Protein AF-A0A1B0GKQ7-F1 (afdb_monomer_lite)

Radius of gyration: 18.14 Å; chains: 1; bounding box: 61×22×27 Å

Structure (mmCIF, N/CA/C/O backbone):
data_AF-A0A1B0GKQ7-F1
#
_entry.id   AF-A0A1B0GKQ7-F1
#
loop_
_atom_site.group_PDB
_atom_site.id
_atom_site.type_symbol
_atom_site.label_atom_id
_atom_site.label_alt_id
_atom_site.label_comp_id
_atom_site.label_asym_id
_atom_site.label_entity_id
_atom_site.label_seq_id
_atom_site.pdbx_PDB_ins_code
_atom_site.Cartn_x
_atom_site.Cartn_y
_atom_site.Cartn_z
_atom_site.occupancy
_atom_site.B_iso_or_equiv
_atom_site.auth_seq_id
_atom_site.auth_comp_id
_atom_site.auth_asym_id
_atom_site.auth_atom_id
_atom_site.pdbx_PDB_model_num
ATOM 1 N N . MET A 1 1 ? -6.351 13.350 9.724 1.00 77.00 1 MET A N 1
ATOM 2 C CA . MET A 1 1 ? -5.968 11.919 9.723 1.00 77.00 1 MET A CA 1
ATOM 3 C C . MET A 1 1 ? -4.852 11.717 8.706 1.00 77.00 1 MET A C 1
ATOM 5 O O . MET A 1 1 ? -4.803 12.492 7.755 1.00 77.00 1 MET A O 1
ATOM 9 N N . PRO A 1 2 ? -3.925 10.772 8.921 1.00 84.19 2 PRO A N 1
ATOM 10 C CA . PRO A 1 2 ? -2.862 10.478 7.961 1.00 84.19 2 PRO A CA 1
ATOM 11 C C . PRO A 1 2 ? -3.440 9.941 6.645 1.00 84.19 2 PRO A C 1
ATOM 13 O O . PRO A 1 2 ? -4.398 9.174 6.659 1.00 84.19 2 PRO A O 1
ATOM 16 N N . ASN A 1 3 ? -2.861 10.358 5.517 1.00 88.38 3 ASN A N 1
ATOM 17 C CA . ASN A 1 3 ? -3.214 9.862 4.188 1.00 88.38 3 ASN A CA 1
ATOM 18 C C . ASN A 1 3 ? -2.187 8.804 3.764 1.00 88.38 3 ASN A C 1
ATOM 20 O O . ASN A 1 3 ? -0.986 9.085 3.732 1.00 88.38 3 ASN A O 1
ATOM 24 N N . TYR A 1 4 ? -2.654 7.591 3.474 1.00 93.06 4 TYR A N 1
ATOM 25 C CA . TYR A 1 4 ? -1.795 6.470 3.104 1.00 93.06 4 TYR A CA 1
ATOM 26 C C . TYR A 1 4 ? -1.820 6.235 1.596 1.00 93.06 4 TYR A C 1
ATOM 28 O O . TYR A 1 4 ? -2.879 6.242 0.972 1.00 93.06 4 TYR A O 1
ATOM 36 N N . LYS A 1 5 ? -0.644 5.967 1.022 1.00 93.81 5 LYS A N 1
ATOM 37 C CA . LYS A 1 5 ? -0.486 5.578 -0.383 1.00 93.81 5 LYS A CA 1
ATOM 38 C C . LYS A 1 5 ? 0.273 4.262 -0.460 1.00 93.81 5 LYS A C 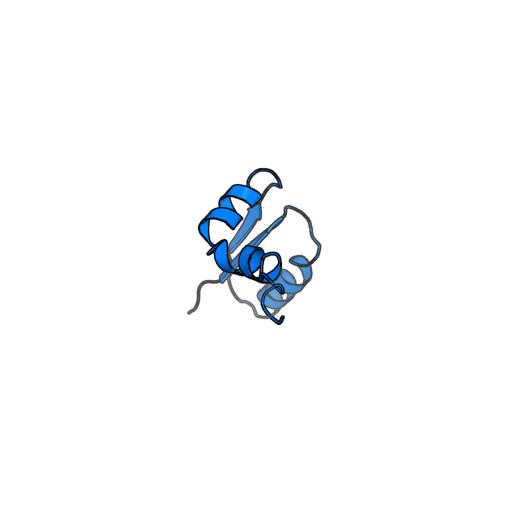1
ATOM 40 O O . LYS A 1 5 ? 1.412 4.174 -0.001 1.00 93.81 5 LYS A O 1
ATOM 45 N N . VAL A 1 6 ? -0.356 3.247 -1.039 1.00 93.12 6 VAL A N 1
ATOM 46 C CA . VAL A 1 6 ? 0.239 1.934 -1.288 1.00 93.12 6 VAL A CA 1
ATOM 47 C C . VAL A 1 6 ? 0.727 1.919 -2.728 1.00 93.12 6 VAL A C 1
ATOM 49 O O . VAL A 1 6 ? -0.067 1.817 -3.655 1.00 93.12 6 VAL A O 1
ATOM 52 N N . ILE A 1 7 ? 2.041 2.046 -2.910 1.00 93.06 7 ILE A N 1
ATOM 53 C CA . ILE A 1 7 ? 2.683 1.998 -4.227 1.00 93.06 7 ILE A CA 1
ATOM 54 C C . ILE A 1 7 ? 3.332 0.628 -4.386 1.00 93.06 7 ILE A C 1
ATOM 56 O O . ILE A 1 7 ? 4.261 0.291 -3.647 1.00 93.06 7 ILE A O 1
ATOM 60 N N . TYR A 1 8 ? 2.852 -0.169 -5.339 1.00 93.50 8 TYR A N 1
ATOM 61 C CA . TYR A 1 8 ? 3.418 -1.489 -5.602 1.00 93.50 8 TYR A CA 1
ATOM 62 C C . TYR A 1 8 ? 3.245 -1.914 -7.059 1.00 93.50 8 TYR A C 1
ATOM 64 O O . TYR A 1 8 ? 2.520 -1.294 -7.834 1.00 93.50 8 TYR A O 1
ATOM 72 N N . PHE A 1 9 ? 3.916 -2.998 -7.435 1.00 90.88 9 PHE A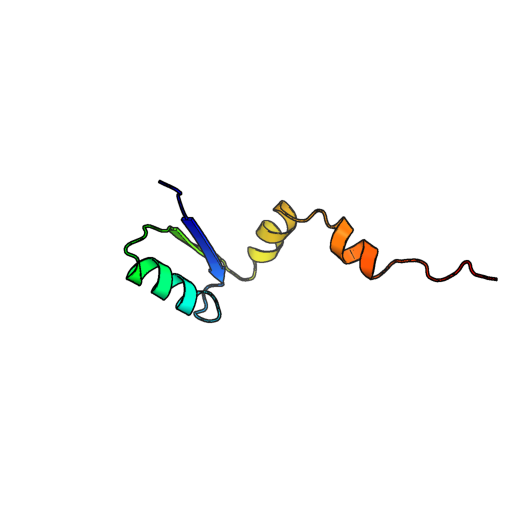 N 1
ATOM 73 C CA . PHE A 1 9 ? 3.762 -3.597 -8.753 1.00 90.88 9 PHE A CA 1
ATOM 74 C C . PHE A 1 9 ? 2.315 -4.037 -9.008 1.00 90.88 9 PHE A C 1
ATOM 76 O O . PHE A 1 9 ? 1.571 -4.335 -8.068 1.00 90.88 9 PHE A O 1
ATOM 83 N N . ASN A 1 10 ? 1.940 -4.164 -10.285 1.00 90.81 10 ASN A N 1
ATOM 84 C CA . ASN A 1 10 ? 0.665 -4.759 -10.706 1.00 90.81 10 ASN A CA 1
ATOM 85 C C . ASN A 1 10 ? 0.627 -6.292 -10.507 1.00 90.81 10 ASN A C 1
ATOM 87 O O . ASN A 1 10 ? 0.275 -7.060 -11.398 1.00 90.81 10 ASN A O 1
ATOM 91 N N . VAL A 1 11 ? 1.041 -6.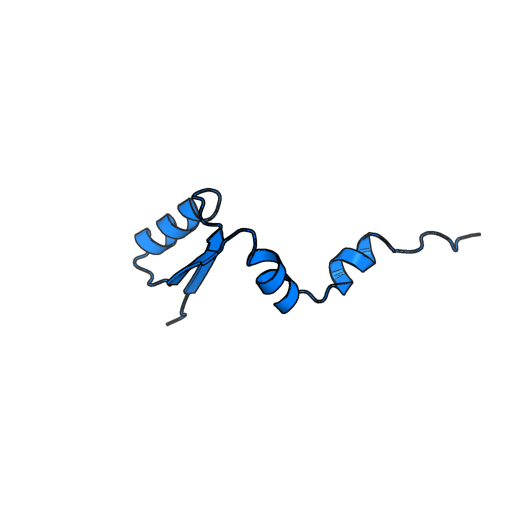745 -9.326 1.00 90.50 11 VAL A N 1
ATOM 92 C CA . VAL A 1 11 ? 0.946 -8.119 -8.841 1.00 90.50 11 VAL A CA 1
ATOM 93 C C . VAL A 1 11 ? 0.488 -8.094 -7.387 1.00 90.50 11 VAL A C 1
ATOM 95 O O . VAL A 1 11 ? 0.649 -7.104 -6.672 1.00 90.50 11 VAL A O 1
ATOM 98 N N . LYS A 1 12 ? -0.094 -9.203 -6.938 1.00 85.19 12 LYS A N 1
ATOM 99 C CA . LYS A 1 12 ? -0.663 -9.312 -5.594 1.00 85.19 12 LYS A CA 1
ATOM 100 C C . LYS A 1 12 ? 0.409 -9.349 -4.495 1.00 85.19 12 LYS A C 1
ATOM 102 O O . LYS A 1 12 ? 0.376 -8.492 -3.620 1.00 85.19 12 LYS A O 1
ATOM 107 N N . ALA A 1 13 ? 1.387 -10.253 -4.611 1.00 89.69 13 ALA A N 1
ATOM 108 C CA . ALA A 1 13 ? 2.573 -10.434 -3.753 1.00 89.69 13 ALA A CA 1
ATOM 109 C C . ALA A 1 13 ? 2.510 -9.761 -2.357 1.00 89.69 13 ALA A C 1
ATOM 111 O O . ALA A 1 13 ? 1.596 -10.029 -1.586 1.00 89.69 13 ALA A O 1
ATOM 112 N N . LEU A 1 14 ? 3.487 -8.922 -1.996 1.00 88.88 14 LEU A N 1
ATOM 113 C CA . LEU A 1 14 ? 3.596 -8.386 -0.630 1.00 88.88 14 LEU A CA 1
ATOM 114 C C . LEU A 1 14 ? 2.593 -7.266 -0.325 1.00 88.88 14 LEU A C 1
ATOM 116 O O . LEU A 1 14 ? 2.356 -6.957 0.841 1.00 88.88 14 LEU A O 1
ATOM 120 N N . ALA A 1 15 ? 2.003 -6.652 -1.350 1.00 92.25 15 ALA A N 1
ATOM 121 C CA . ALA A 1 15 ? 1.052 -5.565 -1.155 1.00 92.25 15 ALA A CA 1
ATOM 122 C C . ALA A 1 15 ? -0.359 -6.058 -0.812 1.00 92.25 15 ALA A C 1
ATOM 124 O O . ALA A 1 15 ? -1.103 -5.334 -0.163 1.00 92.25 15 ALA A O 1
ATOM 125 N N . GLU A 1 16 ? -0.751 -7.270 -1.215 1.00 93.00 16 GLU A N 1
ATOM 126 C CA . GLU A 1 16 ? -2.093 -7.803 -0.945 1.00 93.00 16 GLU A CA 1
ATOM 127 C C . GLU A 1 16 ? -2.389 -7.967 0.563 1.00 93.00 16 GLU A C 1
ATOM 129 O O . GLU A 1 16 ? -3.409 -7.432 1.002 1.00 93.00 16 GLU A O 1
ATOM 134 N N . PRO A 1 17 ? -1.504 -8.551 1.401 1.00 95.62 17 PRO A N 1
ATOM 135 C CA . PRO A 1 17 ? -1.718 -8.585 2.852 1.00 95.62 17 PRO A CA 1
ATOM 136 C C . PRO A 1 17 ? -1.820 -7.192 3.490 1.00 95.62 17 PRO A C 1
ATOM 138 O O . PRO A 1 17 ? -2.638 -6.974 4.382 1.00 95.62 17 PRO A O 1
ATOM 141 N N . LEU A 1 18 ? -1.026 -6.228 3.011 1.00 95.12 18 LEU A N 1
ATOM 142 C CA . LEU A 1 18 ? -1.069 -4.847 3.496 1.00 95.12 18 LEU A CA 1
ATOM 143 C C . LEU A 1 18 ? -2.415 -4.182 3.173 1.00 95.12 18 LEU A C 1
ATOM 145 O O . LEU A 1 18 ? -3.019 -3.564 4.048 1.00 95.12 18 LEU A O 1
ATOM 149 N N . ARG A 1 19 ? -2.909 -4.345 1.939 1.00 94.94 19 ARG A N 1
ATOM 150 C CA . ARG A 1 19 ? -4.225 -3.835 1.519 1.00 94.94 19 ARG A CA 1
ATOM 151 C C . ARG A 1 19 ? -5.351 -4.437 2.358 1.00 94.94 19 ARG A C 1
ATOM 153 O O . ARG A 1 19 ? -6.262 -3.708 2.740 1.00 94.94 19 ARG A O 1
ATOM 160 N N . PHE A 1 20 ? -5.274 -5.728 2.691 1.00 95.44 20 PHE A N 1
ATOM 161 C CA . PHE A 1 20 ? -6.258 -6.363 3.571 1.00 95.44 20 PHE A CA 1
ATOM 162 C C . PHE A 1 20 ? -6.253 -5.783 4.981 1.00 95.44 20 PHE A C 1
ATOM 164 O O . PHE A 1 20 ? -7.323 -5.512 5.513 1.00 95.44 20 PHE A O 1
ATOM 171 N N . LEU A 1 21 ? -5.081 -5.546 5.573 1.00 95.62 21 LEU A N 1
ATOM 172 C CA . LEU A 1 21 ? -4.985 -4.938 6.903 1.00 95.62 21 LEU A CA 1
ATOM 173 C C . LEU A 1 21 ? -5.565 -3.520 6.931 1.00 95.62 21 LEU A C 1
ATOM 175 O O . LEU A 1 21 ? -6.308 -3.178 7.850 1.00 95.62 21 LEU A O 1
ATOM 179 N N . LEU A 1 22 ? -5.262 -2.713 5.910 1.00 94.44 22 LEU A N 1
ATOM 180 C CA . LEU A 1 22 ? -5.786 -1.350 5.794 1.00 94.44 22 LEU A CA 1
ATOM 181 C C . LEU A 1 22 ? -7.311 -1.345 5.619 1.00 94.44 22 LEU A C 1
ATOM 183 O O . LEU A 1 22 ? -8.003 -0.604 6.315 1.00 94.44 22 LEU A O 1
ATOM 187 N N . ALA A 1 23 ? -7.836 -2.222 4.757 1.00 94.38 23 ALA A N 1
ATOM 188 C CA . ALA A 1 23 ? -9.274 -2.374 4.551 1.00 94.38 23 ALA A CA 1
ATOM 189 C C . ALA A 1 23 ? -9.992 -2.898 5.807 1.00 94.38 23 ALA A C 1
ATOM 191 O O . ALA A 1 23 ? -11.051 -2.388 6.164 1.00 94.38 23 ALA A O 1
ATOM 192 N N . TYR A 1 24 ? -9.403 -3.871 6.509 1.00 96.62 24 TYR A N 1
ATOM 193 C CA . TYR A 1 24 ? -9.942 -4.406 7.762 1.00 96.62 24 TYR A CA 1
ATOM 194 C C . TYR A 1 24 ? -10.024 -3.334 8.856 1.00 96.62 24 TYR A C 1
ATOM 196 O O . TYR A 1 24 ? -10.996 -3.284 9.604 1.00 96.62 24 TYR A O 1
ATOM 204 N N . GLY A 1 25 ? -9.033 -2.441 8.922 1.00 94.81 25 GLY A N 1
ATOM 205 C CA . GLY A 1 25 ? -9.037 -1.296 9.833 1.00 94.81 25 GLY A CA 1
ATOM 206 C C . GLY A 1 25 ? -9.948 -0.137 9.410 1.00 94.81 25 GLY A C 1
ATOM 207 O O . GLY A 1 25 ? -9.993 0.861 10.124 1.00 94.81 25 GLY A O 1
ATOM 208 N N . GLY A 1 26 ? -10.631 -0.224 8.260 1.00 94.31 26 GLY A N 1
ATOM 209 C CA . GLY A 1 26 ? -11.445 0.870 7.716 1.00 94.31 26 GLY A CA 1
ATOM 210 C C . GLY A 1 26 ? -10.633 2.122 7.363 1.00 94.31 26 GLY A C 1
ATOM 211 O O . GLY A 1 26 ? -11.167 3.228 7.376 1.00 94.31 26 GLY A O 1
ATOM 212 N N . ILE A 1 27 ? -9.332 1.968 7.102 1.00 93.69 27 ILE A N 1
ATOM 213 C CA . ILE A 1 27 ? -8.427 3.076 6.800 1.00 93.69 27 ILE A CA 1
ATOM 214 C C . ILE A 1 27 ? -8.478 3.347 5.298 1.00 93.69 27 ILE A C 1
ATOM 216 O O . ILE A 1 27 ? -8.187 2.462 4.496 1.00 93.69 27 ILE A O 1
ATOM 220 N N . GLU A 1 28 ? -8.795 4.580 4.912 1.00 94.25 28 GLU A N 1
ATOM 221 C CA . GLU A 1 28 ? -8.725 5.002 3.514 1.00 94.25 28 GLU A CA 1
ATOM 222 C C . GLU A 1 28 ? -7.266 5.088 3.041 1.00 94.25 28 GLU A C 1
ATOM 224 O O . GLU A 1 28 ? -6.411 5.712 3.681 1.00 94.25 28 GLU A O 1
ATOM 229 N N . PHE A 1 29 ? -6.978 4.463 1.900 1.00 94.56 29 PHE A N 1
ATOM 230 C CA . PHE A 1 29 ? -5.663 4.499 1.268 1.00 94.56 29 PHE A CA 1
ATOM 231 C C . PHE A 1 29 ? -5.779 4.528 -0.259 1.00 94.56 29 PHE A C 1
ATOM 233 O O . PHE A 1 29 ? -6.732 4.012 -0.839 1.00 94.56 29 PHE A O 1
ATOM 240 N N . GLU A 1 30 ? -4.777 5.109 -0.913 1.00 94.69 30 GLU A N 1
ATOM 241 C CA . GLU A 1 30 ? -4.658 5.156 -2.373 1.00 94.69 30 GLU A CA 1
ATOM 242 C C . GLU A 1 30 ? -3.847 3.946 -2.877 1.00 94.69 30 GLU A C 1
ATOM 244 O O . GLU A 1 30 ? -2.706 3.755 -2.449 1.00 94.69 30 GLU A O 1
ATOM 249 N N . ASP A 1 31 ? -4.411 3.117 -3.765 1.00 93.38 31 ASP A N 1
ATOM 250 C CA . ASP A 1 31 ? -3.718 1.974 -4.392 1.00 93.38 31 ASP A CA 1
ATOM 251 C C . ASP A 1 31 ? -3.104 2.384 -5.738 1.00 93.38 31 ASP A C 1
ATOM 253 O O . ASP A 1 31 ? -3.784 2.423 -6.763 1.00 93.38 31 ASP A O 1
ATOM 257 N N . LEU A 1 32 ? -1.804 2.675 -5.738 1.00 93.44 32 LEU A N 1
ATOM 258 C CA . LEU A 1 32 ? -1.045 3.058 -6.925 1.00 93.44 32 LEU A CA 1
ATOM 259 C C . LEU A 1 32 ? -0.286 1.849 -7.471 1.00 93.44 32 LEU A C 1
ATOM 261 O O . LEU A 1 32 ? 0.656 1.335 -6.858 1.00 93.44 32 LEU A O 1
ATOM 265 N N . ARG A 1 33 ? -0.694 1.403 -8.659 1.00 93.00 33 ARG A N 1
ATOM 266 C CA . ARG A 1 33 ? -0.094 0.256 -9.344 1.00 93.00 33 ARG A CA 1
ATOM 267 C C . ARG A 1 33 ? 0.897 0.728 -10.385 1.00 93.00 33 ARG A C 1
ATOM 269 O O . ARG A 1 33 ? 0.552 1.526 -11.246 1.00 93.00 33 ARG A O 1
ATOM 276 N N . VAL A 1 34 ? 2.107 0.196 -10.299 1.00 91.50 34 VAL A N 1
ATOM 277 C CA . VAL A 1 34 ? 3.238 0.612 -11.127 1.00 91.50 34 VAL A CA 1
ATOM 278 C C . VAL A 1 34 ? 3.672 -0.548 -12.017 1.00 91.50 34 VAL A C 1
ATOM 280 O O . VAL A 1 34 ? 3.720 -1.709 -11.584 1.00 91.50 34 VAL A O 1
ATOM 283 N N . SER A 1 35 ? 3.989 -0.228 -13.267 1.00 90.38 35 SER A N 1
ATOM 284 C CA . SER A 1 35 ? 4.610 -1.153 -14.214 1.00 90.38 35 SER A CA 1
ATOM 285 C C . SER A 1 35 ? 6.102 -1.368 -13.898 1.00 90.38 35 SER A C 1
ATOM 287 O O . SER A 1 35 ? 6.709 -0.666 -13.082 1.00 90.38 35 SER A O 1
ATOM 289 N N . ARG A 1 36 ? 6.736 -2.382 -14.494 1.00 84.75 36 ARG A N 1
ATOM 290 C CA . ARG A 1 36 ? 8.158 -2.648 -14.202 1.00 84.75 36 ARG A CA 1
ATOM 291 C C . ARG A 1 36 ? 9.068 -1.608 -14.859 1.00 84.75 36 ARG A C 1
ATOM 293 O O . ARG A 1 36 ? 10.175 -1.382 -14.380 1.00 84.75 36 ARG A O 1
ATOM 300 N N . GLU A 1 37 ? 8.570 -0.975 -15.910 1.00 87.44 37 GLU A N 1
ATOM 301 C CA . GLU A 1 37 ? 9.200 0.059 -16.721 1.00 87.44 37 GLU A CA 1
ATOM 302 C C . GLU A 1 37 ? 9.221 1.413 -15.997 1.00 87.44 37 GLU A C 1
ATOM 304 O O . GLU A 1 37 ? 10.188 2.160 -16.112 1.00 87.44 37 GLU A O 1
ATOM 309 N N . GLU A 1 38 ? 8.190 1.711 -15.203 1.00 86.31 38 GLU A N 1
ATOM 310 C CA . GLU A 1 38 ? 8.083 2.939 -14.399 1.00 86.31 38 GLU A CA 1
ATOM 311 C C . GLU A 1 38 ? 8.858 2.859 -13.072 1.00 86.31 38 GLU A C 1
ATOM 313 O O . GLU A 1 38 ? 9.240 3.878 -12.486 1.00 86.31 38 GLU A O 1
ATO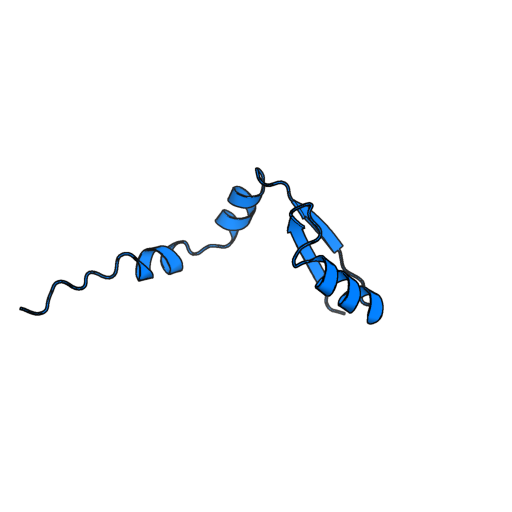M 318 N N . TRP A 1 39 ? 9.129 1.642 -12.591 1.00 83.38 39 TRP A N 1
ATOM 319 C CA . TRP A 1 39 ? 9.808 1.405 -11.317 1.00 83.38 39 TRP A CA 1
ATOM 320 C C . TRP A 1 39 ? 11.205 2.047 -11.187 1.00 83.38 39 TRP A C 1
ATOM 322 O O . TRP A 1 39 ? 11.482 2.623 -10.130 1.00 83.38 39 TRP A O 1
ATOM 332 N N . PRO A 1 40 ? 12.095 2.009 -12.202 1.00 85.25 40 PRO A N 1
ATOM 333 C CA . PRO A 1 40 ? 13.401 2.662 -12.140 1.00 85.25 40 PRO A CA 1
ATOM 334 C C . PRO A 1 40 ? 13.294 4.169 -11.888 1.00 85.25 40 PRO A C 1
ATOM 336 O O . PRO A 1 40 ? 14.072 4.704 -11.102 1.00 85.25 40 PRO A O 1
ATOM 339 N N . THR A 1 41 ? 12.305 4.829 -12.495 1.00 84.25 41 THR A N 1
ATOM 340 C CA . THR A 1 41 ? 12.054 6.273 -12.365 1.00 84.25 41 THR A CA 1
ATOM 341 C C . THR A 1 41 ? 11.530 6.638 -10.976 1.00 84.25 41 THR A C 1
ATOM 343 O O . THR A 1 41 ? 11.944 7.635 -10.388 1.00 84.25 41 THR A O 1
ATOM 346 N N . LEU A 1 42 ? 10.658 5.806 -10.398 1.00 80.06 42 LEU A N 1
ATOM 347 C CA . LEU A 1 42 ? 10.184 6.001 -9.023 1.00 80.06 42 LEU A CA 1
ATOM 348 C C . LEU A 1 42 ? 11.283 5.745 -7.989 1.00 80.06 42 LEU A C 1
ATOM 350 O O . LEU A 1 42 ? 11.390 6.464 -6.994 1.00 80.06 42 LEU A O 1
ATOM 354 N N . LYS A 1 43 ? 12.118 4.727 -8.219 1.00 72.00 43 LYS A N 1
ATOM 355 C CA . LYS A 1 43 ? 13.217 4.374 -7.316 1.00 72.00 43 LYS A CA 1
ATOM 356 C C . LYS A 1 43 ? 14.348 5.404 -7.363 1.00 72.00 43 LYS A C 1
ATOM 358 O O . LYS A 1 43 ? 14.917 5.717 -6.317 1.00 72.00 43 LYS A O 1
ATOM 363 N N . SER A 1 44 ? 14.669 5.940 -8.543 1.00 70.50 44 SER A N 1
ATOM 364 C CA . SER A 1 44 ? 15.723 6.950 -8.707 1.00 70.50 44 SER A CA 1
ATOM 365 C C . SER A 1 44 ? 15.391 8.256 -7.983 1.00 70.50 44 SER A C 1
ATOM 367 O O . SER A 1 44 ? 16.289 8.898 -7.449 1.00 70.50 44 SER A O 1
ATOM 369 N N . CYS A 1 45 ? 14.105 8.598 -7.865 1.00 47.41 45 CYS A N 1
ATOM 370 C CA . CYS A 1 45 ? 13.647 9.819 -7.205 1.00 47.41 45 CYS A CA 1
ATOM 371 C C . CYS A 1 45 ? 13.851 9.821 -5.671 1.00 47.41 45 CYS A C 1
ATOM 373 O O . CYS A 1 45 ? 13.794 10.877 -5.045 1.00 47.41 45 CYS A O 1
ATOM 375 N N . ARG A 1 46 ? 14.120 8.663 -5.039 1.00 49.53 46 ARG A N 1
ATOM 376 C CA . ARG A 1 46 ? 14.247 8.558 -3.569 1.00 49.53 46 ARG A CA 1
ATOM 377 C C . ARG A 1 46 ? 15.487 7.818 -3.072 1.00 49.53 46 ARG A C 1
ATOM 379 O O . ARG A 1 46 ? 15.553 7.452 -1.900 1.00 49.53 46 ARG A O 1
ATOM 386 N N . ALA A 1 47 ? 16.471 7.605 -3.937 1.00 49.50 47 ALA A N 1
ATOM 387 C CA . ALA A 1 47 ? 17.760 7.080 -3.525 1.00 49.50 47 ALA A CA 1
ATOM 388 C C . ALA A 1 47 ? 18.788 8.214 -3.509 1.00 49.50 47 ALA A C 1
ATOM 390 O O . ALA A 1 47 ? 19.283 8.632 -4.552 1.00 49.50 47 ALA A O 1
ATOM 391 N N . ASN A 1 48 ? 19.219 8.600 -2.305 1.00 47.66 48 ASN A N 1
ATOM 392 C CA . ASN A 1 48 ? 20.651 8.762 -2.088 1.00 47.66 48 ASN A CA 1
ATOM 393 C C . ASN A 1 48 ? 21.297 7.443 -2.546 1.00 47.66 48 ASN A C 1
ATOM 395 O O . ASN A 1 48 ? 21.402 6.486 -1.776 1.00 47.66 48 ASN A O 1
ATOM 399 N N . SER A 1 49 ? 21.675 7.371 -3.826 1.00 49.84 49 SER A N 1
ATOM 400 C CA . SER A 1 49 ? 22.350 6.221 -4.442 1.00 49.84 49 SER A CA 1
ATOM 401 C C . SER A 1 49 ? 23.698 5.912 -3.775 1.00 49.84 49 SER A C 1
ATOM 403 O O . SER A 1 49 ? 24.290 4.863 -4.013 1.00 49.84 49 SER A O 1
ATOM 405 N N . LEU A 1 50 ? 24.129 6.781 -2.860 1.00 51.84 50 LEU A N 1
ATOM 406 C CA . LEU A 1 50 ? 25.295 6.629 -2.009 1.00 51.84 50 LEU A CA 1
ATOM 407 C C . LEU A 1 50 ? 25.193 5.427 -1.053 1.00 51.84 50 LEU A C 1
ATOM 409 O O . LEU A 1 50 ? 26.201 4.771 -0.837 1.00 51.84 50 LEU A O 1
ATOM 413 N N . PHE A 1 51 ? 24.016 5.036 -0.544 1.00 49.44 51 PHE A N 1
ATOM 414 C CA . PHE A 1 51 ? 23.974 4.002 0.511 1.00 49.44 51 PHE A CA 1
ATOM 415 C C . PHE A 1 51 ? 24.198 2.563 0.003 1.00 49.44 51 PHE A C 1
ATOM 417 O O . PHE A 1 51 ? 24.739 1.729 0.724 1.00 49.44 51 PHE A O 1
ATOM 424 N N . PHE A 1 52 ? 23.823 2.260 -1.245 1.00 43.69 52 PHE A N 1
ATOM 425 C CA . PHE A 1 52 ? 24.035 0.924 -1.826 1.00 43.69 52 PHE A CA 1
ATOM 426 C C . PHE A 1 52 ? 25.399 0.803 -2.526 1.00 43.69 52 PHE A C 1
ATOM 428 O O . PHE A 1 52 ? 25.972 -0.280 -2.562 1.00 43.69 52 PHE A O 1
ATOM 435 N N . TRP A 1 53 ? 25.956 1.914 -3.023 1.00 46.97 53 TRP A N 1
ATOM 436 C CA . TRP A 1 53 ? 27.284 1.942 -3.648 1.00 46.97 53 TRP A CA 1
ATOM 437 C C . TRP A 1 53 ? 28.426 1.971 -2.613 1.00 46.97 53 TRP A C 1
ATOM 439 O O . TRP A 1 53 ? 29.465 1.349 -2.830 1.00 46.97 53 TRP A O 1
ATOM 449 N N . GLN A 1 54 ? 28.212 2.601 -1.449 1.00 44.03 54 GLN A N 1
ATOM 450 C CA . GLN A 1 54 ? 29.198 2.716 -0.362 1.00 44.03 54 GLN A CA 1
ATOM 451 C C . GLN A 1 54 ? 29.417 1.404 0.419 1.00 44.03 54 GLN A C 1
ATOM 453 O O . GLN A 1 54 ? 30.474 1.221 1.017 1.00 44.03 54 GLN A O 1
ATOM 458 N N . LEU A 1 55 ? 28.471 0.454 0.364 1.00 49.59 55 LEU A N 1
ATOM 459 C CA . LEU A 1 55 ? 28.619 -0.884 0.961 1.00 49.59 55 LEU A CA 1
ATOM 460 C C . LEU A 1 55 ? 29.292 -1.906 0.031 1.00 49.59 55 LEU A C 1
ATOM 462 O O . LEU A 1 55 ? 29.805 -2.912 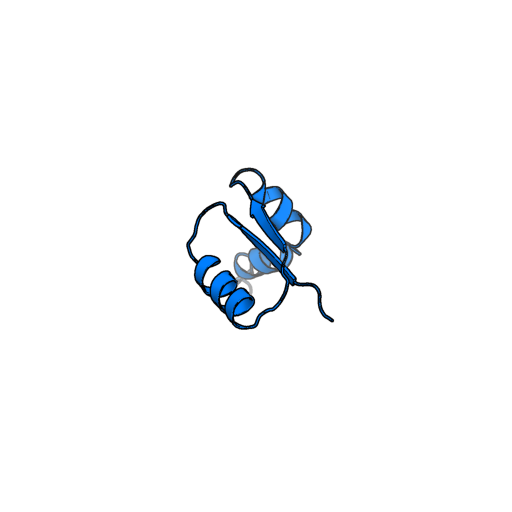0.514 1.00 49.59 55 LEU A O 1
ATOM 466 N N . THR A 1 56 ? 29.331 -1.656 -1.282 1.00 52.56 56 THR A N 1
ATOM 467 C CA . THR A 1 56 ? 30.017 -2.534 -2.249 1.00 52.56 56 THR A CA 1
ATOM 468 C C . THR A 1 56 ? 31.368 -1.981 -2.714 1.00 52.56 56 THR A C 1
ATOM 470 O O . THR A 1 56 ? 32.157 -2.736 -3.270 1.00 52.56 56 THR A O 1
ATOM 473 N N . HIS A 1 57 ? 31.654 -0.696 -2.466 1.00 49.25 57 HIS A N 1
ATOM 474 C CA . HIS A 1 57 ? 32.942 -0.036 -2.732 1.00 49.25 57 HIS A CA 1
ATOM 475 C C . HIS A 1 57 ? 33.554 0.559 -1.453 1.00 49.25 57 HIS A C 1
ATOM 477 O O . HIS A 1 57 ? 34.060 1.678 -1.462 1.00 49.25 57 HIS A O 1
ATOM 483 N N . SER A 1 58 ? 33.517 -0.163 -0.331 1.00 44.25 58 SER A N 1
ATOM 484 C CA . SER A 1 58 ? 34.433 0.144 0.773 1.00 44.25 58 SER A CA 1
ATOM 485 C C . SER A 1 58 ? 35.823 -0.381 0.384 1.00 44.25 58 SER A C 1
ATOM 487 O O . SER A 1 58 ? 35.967 -1.597 0.216 1.00 44.25 58 SER A O 1
ATOM 489 N N . PRO A 1 59 ? 36.846 0.477 0.194 1.00 49.56 59 PRO A N 1
ATOM 490 C CA . PRO A 1 59 ? 38.191 0.010 -0.093 1.00 49.56 59 PRO A CA 1
ATOM 491 C C . PRO A 1 59 ? 38.762 -0.590 1.193 1.00 49.56 59 PRO A C 1
ATOM 493 O O . PRO A 1 59 ? 39.320 0.095 2.046 1.00 49.56 59 PRO A O 1
ATOM 496 N N . ARG A 1 60 ? 38.619 -1.908 1.346 1.00 54.44 60 ARG A N 1
ATOM 497 C CA . ARG A 1 60 ? 39.359 -2.697 2.335 1.00 54.44 60 ARG A CA 1
ATOM 498 C C . ARG A 1 60 ? 40.778 -2.956 1.819 1.00 54.44 60 ARG A C 1
ATOM 500 O O . ARG A 1 60 ? 41.165 -4.102 1.617 1.00 54.44 60 ARG A O 1
ATOM 507 N N . SER A 1 61 ? 41.541 -1.902 1.558 1.00 56.62 61 SER A N 1
ATOM 508 C CA . SER A 1 61 ? 42.932 -2.029 1.115 1.00 56.62 61 SER A CA 1
ATOM 509 C C . SER A 1 61 ? 43.766 -0.834 1.559 1.00 56.62 61 SER A C 1
ATOM 511 O O . SER A 1 61 ? 44.263 -0.091 0.729 1.00 56.62 61 SER A O 1
ATOM 513 N N . GLU A 1 62 ? 43.905 -0.653 2.869 1.00 50.53 62 GLU A N 1
ATOM 514 C CA . GLU A 1 62 ? 45.016 0.103 3.464 1.00 50.53 62 GLU A CA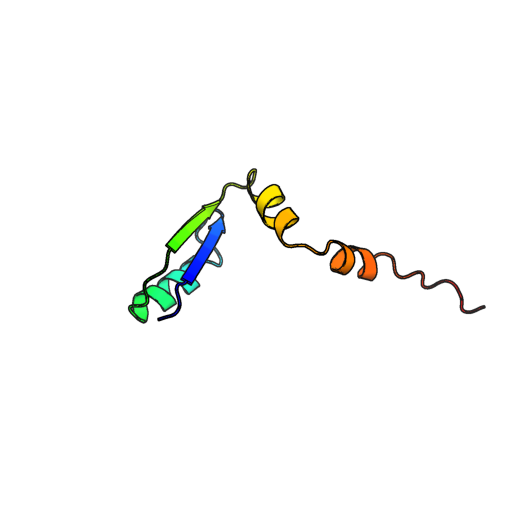 1
ATOM 515 C C . GLU A 1 62 ? 45.177 -0.330 4.929 1.00 50.53 62 GLU A C 1
ATOM 517 O O . GLU A 1 62 ? 44.868 0.366 5.889 1.00 50.53 62 GLU A O 1
ATOM 522 N N . GLN A 1 63 ? 45.577 -1.589 5.084 1.00 47.69 63 GLN A N 1
ATOM 523 C CA . GLN A 1 63 ? 46.171 -2.141 6.300 1.00 47.69 63 GLN A CA 1
ATOM 524 C C . GLN A 1 63 ? 47.377 -2.952 5.820 1.00 47.69 63 GLN A C 1
ATOM 526 O O . GLN A 1 63 ? 47.308 -4.175 5.685 1.00 47.69 63 GLN A O 1
ATOM 531 N N . LYS A 1 64 ? 48.445 -2.250 5.438 1.00 43.84 64 LYS A N 1
ATOM 532 C CA . LYS A 1 64 ? 49.791 -2.807 5.345 1.00 43.84 64 LYS A CA 1
ATOM 533 C C . LYS A 1 64 ? 50.810 -1.717 5.631 1.00 43.84 64 LYS A C 1
ATOM 535 O O . LYS A 1 64 ? 50.597 -0.601 5.116 1.00 43.84 64 LYS A O 1
#

pLDDT: mean 77.18, std 19.81, range [43.69, 96.62]

Foldseek 3Di:
DDEAEDEDAPDCPPVVVVVVVCVVVVHDYHYHHDYPVCVVVVVVVPDPVCVVVCVVPPPPPDDD

Organism: Lutzomyia longipalpis (NCBI:txid7200)

InterPro domains:
  IPR004045 Glutathione S-transferase, N-terminal [PS50404] (2-64)
  IPR036249 Thioredoxin-like superfamily [SSF52833] (1-41)

Sequence (64 aa):
MPNYKVIYFNVKALAEPLRFLLAYGGIEFEDLRVSREEWPTLKSCRANSLFFWQLTHSPRSEQK

Secondary structure (DSSP, 8-state):
-PPEEEEEESSSTTHHHHHHHHHHTT--EEEEEE-TTTHHHHHHTT--THHHHTTT--------